Protein AF-A0A7X9GE66-F1 (afdb_monomer_lite)

Secondary structure (DSSP, 8-state):
-HHHHHHHHHHHHHHHHHHHHHHHHHHHHHHHHHHHHSS-TT-HHHHHHHHHHHHHHHHHHHHHHHHHHHHHIIIIISTTHHHHHTSSS-HHHHHHHHHHHHHHHHHHHHHHHHHHHHHHH--HHHHHHHHHHHHHHHHHHHHHHTTHHHHHHHHHHHHHHHHHHHHHHHHHHHHHHHHTT-

Structure (mmCIF, N/CA/C/O backbone):
data_AF-A0A7X9GE66-F1
#
_entry.id   AF-A0A7X9GE66-F1
#
loop_
_atom_site.group_PDB
_atom_site.id
_atom_site.type_symbol
_atom_site.label_atom_id
_atom_site.label_alt_id
_atom_site.label_comp_id
_atom_site.label_asym_id
_atom_site.label_entity_id
_atom_site.label_seq_id
_atom_site.pdbx_PDB_ins_code
_atom_site.Cartn_x
_atom_site.Cartn_y
_atom_site.Cartn_z
_atom_site.occupancy
_atom_site.B_iso_or_equiv
_atom_site.auth_seq_id
_atom_site.auth_comp_id
_atom_site.auth_asym_id
_atom_site.auth_atom_id
_atom_site.pdbx_PDB_model_num
ATOM 1 N N . MET A 1 1 ? -24.083 5.793 8.023 1.00 86.25 1 MET A N 1
ATOM 2 C CA . MET A 1 1 ? -23.007 6.526 8.736 1.00 86.25 1 MET A CA 1
ATOM 3 C C . MET A 1 1 ? -21.605 6.046 8.357 1.00 86.25 1 MET A C 1
ATOM 5 O O . MET A 1 1 ? -20.741 6.899 8.188 1.00 86.25 1 MET A O 1
ATOM 9 N N . LEU A 1 2 ? -21.401 4.744 8.103 1.00 88.19 2 LEU A N 1
ATOM 10 C CA . LEU A 1 2 ? -20.126 4.160 7.648 1.00 88.19 2 LEU A CA 1
ATOM 11 C C . LEU A 1 2 ? -19.422 4.927 6.510 1.00 88.19 2 LEU A C 1
ATOM 13 O O . LEU A 1 2 ? -18.233 5.196 6.603 1.00 88.19 2 LEU A O 1
ATOM 17 N N . GLY A 1 3 ? -20.148 5.368 5.477 1.00 90.62 3 GLY A N 1
ATOM 18 C CA . GLY A 1 3 ? -19.544 6.139 4.379 1.00 90.62 3 GLY A CA 1
ATOM 19 C C . GLY A 1 3 ? -18.891 7.461 4.816 1.00 90.62 3 GLY A C 1
ATOM 20 O O . GLY A 1 3 ? -17.901 7.883 4.225 1.00 90.62 3 GLY A O 1
ATOM 21 N N . ARG A 1 4 ? -19.394 8.103 5.882 1.00 91.75 4 ARG A N 1
ATOM 22 C CA . ARG A 1 4 ? -18.750 9.295 6.455 1.00 91.75 4 ARG A CA 1
ATOM 23 C C . ARG A 1 4 ? -17.466 8.910 7.188 1.00 91.75 4 ARG A C 1
ATOM 25 O O . ARG A 1 4 ? -16.458 9.566 6.957 1.00 91.75 4 ARG A O 1
ATOM 32 N N . LEU A 1 5 ? -17.493 7.841 7.992 1.00 92.31 5 LEU A N 1
ATOM 33 C CA . LEU A 1 5 ? -16.299 7.310 8.665 1.00 92.31 5 LEU A CA 1
ATOM 34 C C . LEU A 1 5 ? -15.197 7.020 7.635 1.00 92.31 5 LEU A C 1
ATOM 36 O O . LEU A 1 5 ? -14.126 7.615 7.714 1.00 92.31 5 LEU A O 1
ATOM 40 N N . LEU A 1 6 ? -15.513 6.253 6.586 1.00 94.44 6 LEU A N 1
ATOM 41 C CA . LEU A 1 6 ? -14.580 5.950 5.496 1.00 94.44 6 LEU A CA 1
ATOM 42 C C . LEU A 1 6 ? -14.016 7.217 4.845 1.00 94.44 6 LEU A C 1
ATOM 44 O O . LEU A 1 6 ? -12.806 7.348 4.691 1.00 94.44 6 LEU A O 1
ATOM 48 N N . LYS A 1 7 ? -14.871 8.186 4.498 1.00 94.75 7 LYS A N 1
ATOM 49 C CA . LYS A 1 7 ? -14.441 9.439 3.860 1.00 94.75 7 LYS A CA 1
ATOM 50 C C . LYS A 1 7 ? -13.426 10.205 4.710 1.00 94.75 7 LYS A C 1
ATOM 52 O O . LYS A 1 7 ? -12.432 10.698 4.175 1.00 94.75 7 LYS A O 1
ATOM 57 N N . TYR A 1 8 ? -13.683 10.352 6.009 1.00 93.00 8 TYR A N 1
ATOM 58 C CA . TYR A 1 8 ? -12.789 11.101 6.894 1.00 93.00 8 TYR A CA 1
ATOM 59 C C . TYR A 1 8 ? -11.498 10.335 7.183 1.00 93.00 8 TYR A C 1
ATOM 61 O O . TYR A 1 8 ? -10.430 10.945 7.184 1.00 93.00 8 TYR A O 1
ATOM 69 N N . GLU A 1 9 ? -11.575 9.012 7.322 1.00 93.12 9 GLU A N 1
ATOM 70 C CA . GLU A 1 9 ? -10.406 8.145 7.471 1.00 93.12 9 GLU A CA 1
ATOM 71 C C . GLU A 1 9 ? -9.484 8.206 6.252 1.00 93.12 9 GLU A C 1
ATOM 73 O O . GLU A 1 9 ? -8.287 8.472 6.393 1.00 93.12 9 GLU A O 1
ATOM 78 N N . VAL A 1 10 ? -10.037 8.053 5.043 1.00 96.00 10 VAL A N 1
ATOM 79 C CA . VAL A 1 10 ? -9.282 8.176 3.786 1.00 96.00 10 VAL A CA 1
ATOM 80 C C . VAL A 1 10 ? -8.677 9.568 3.667 1.00 96.00 10 VAL A C 1
ATOM 82 O O . VAL A 1 10 ? -7.492 9.692 3.385 1.00 96.00 10 VAL A O 1
ATOM 85 N N . LYS A 1 11 ? -9.442 10.632 3.946 1.00 94.94 11 LYS A N 1
ATOM 86 C CA . LYS A 1 11 ? -8.934 12.013 3.882 1.00 94.94 11 LYS A CA 1
ATOM 87 C C . LYS A 1 11 ? -7.776 12.261 4.852 1.00 94.94 11 LYS A C 1
ATOM 89 O O . LYS A 1 11 ? -6.891 13.062 4.560 1.00 94.94 11 LYS A O 1
ATOM 94 N N . ALA A 1 12 ? -7.801 11.634 6.024 1.00 92.75 12 ALA A N 1
ATOM 95 C CA . ALA A 1 12 ? -6.763 11.815 7.027 1.00 92.75 12 ALA A CA 1
ATOM 96 C C . ALA A 1 12 ? -5.497 11.007 6.690 1.00 92.75 12 ALA A C 1
ATOM 98 O O . ALA A 1 12 ? -4.386 11.483 6.915 1.00 92.75 12 ALA A O 1
ATOM 99 N N . THR A 1 13 ? -5.655 9.798 6.152 1.00 94.88 13 THR A N 1
ATOM 100 C CA . THR A 1 13 ? -4.550 8.895 5.777 1.00 94.88 13 THR A CA 1
ATOM 101 C C . THR A 1 13 ? -3.908 9.265 4.438 1.00 94.88 13 THR A C 1
ATOM 103 O O . THR A 1 13 ? -2.689 9.173 4.297 1.00 94.88 13 THR A O 1
ATOM 106 N N . SER A 1 14 ? -4.685 9.800 3.494 1.00 94.88 14 SER A N 1
ATOM 107 C CA . SER A 1 14 ? -4.193 10.215 2.177 1.00 94.88 14 SER A CA 1
ATOM 108 C C . SER A 1 14 ? -3.152 11.329 2.246 1.00 94.88 14 SER A C 1
ATOM 110 O O . SER A 1 14 ? -2.250 11.370 1.418 1.00 94.88 14 SER A O 1
ATOM 112 N N . ARG A 1 15 ? -3.220 12.201 3.259 1.00 94.31 15 ARG A N 1
ATOM 113 C CA . ARG A 1 15 ? -2.231 13.270 3.482 1.00 94.31 15 ARG A CA 1
ATOM 114 C C . ARG A 1 15 ? -0.820 12.747 3.743 1.00 94.31 15 ARG A C 1
ATOM 116 O O . ARG A 1 15 ? 0.128 13.484 3.515 1.00 94.31 15 ARG A O 1
ATOM 123 N N . VAL A 1 16 ? -0.696 11.518 4.239 1.00 93.88 16 VAL A N 1
ATOM 124 C CA . VAL A 1 16 ? 0.595 10.881 4.529 1.00 93.88 16 VAL A CA 1
ATOM 125 C C . VAL A 1 16 ? 1.020 9.987 3.367 1.00 93.88 16 VAL A C 1
ATOM 127 O O . VAL A 1 16 ? 2.162 10.053 2.926 1.00 93.88 16 VAL A O 1
ATOM 130 N N . LEU A 1 17 ? 0.096 9.180 2.837 1.00 95.00 17 LEU A N 1
ATOM 131 C CA . LEU A 1 17 ? 0.427 8.157 1.841 1.00 95.00 17 LEU A CA 1
ATOM 132 C C . LEU A 1 17 ? 0.512 8.697 0.407 1.00 95.00 17 LEU A C 1
ATOM 134 O O . LEU A 1 17 ? 1.387 8.272 -0.341 1.00 95.00 17 LEU A O 1
ATOM 138 N N . LEU A 1 18 ? -0.323 9.670 0.016 1.00 96.38 18 LEU A N 1
ATOM 139 C CA . LEU A 1 18 ? -0.273 10.216 -1.347 1.00 96.38 18 LEU A CA 1
ATOM 140 C C . LEU A 1 18 ? 1.053 10.918 -1.674 1.00 96.38 18 LEU A C 1
ATOM 142 O O . LEU A 1 18 ? 1.573 10.661 -2.759 1.00 96.38 18 LEU A O 1
ATOM 146 N N . PRO A 1 19 ? 1.644 11.754 -0.794 1.00 96.81 19 PRO A N 1
ATOM 147 C CA . PRO A 1 19 ? 2.959 12.329 -1.066 1.00 96.81 19 PRO A CA 1
ATOM 148 C C . PRO A 1 19 ? 4.037 11.265 -1.294 1.00 96.81 19 PRO A C 1
ATOM 150 O O . PRO A 1 19 ? 4.863 11.431 -2.186 1.00 96.81 19 PRO A O 1
ATOM 153 N N . LEU A 1 20 ? 3.998 10.155 -0.546 1.00 95.94 20 LEU A N 1
ATOM 154 C CA . LEU A 1 20 ? 4.921 9.032 -0.734 1.00 95.94 20 LEU A CA 1
ATOM 155 C C . LEU A 1 20 ? 4.711 8.327 -2.077 1.00 95.94 20 LEU A C 1
ATOM 157 O O . LEU A 1 20 ? 5.687 8.024 -2.756 1.00 95.94 20 LEU A O 1
ATOM 161 N N . PHE A 1 21 ? 3.460 8.110 -2.490 1.00 97.56 21 PHE A N 1
ATOM 162 C CA . PHE A 1 21 ? 3.154 7.511 -3.794 1.00 97.56 21 PHE A CA 1
ATOM 163 C C . PHE A 1 21 ? 3.653 8.384 -4.943 1.00 97.56 21 PHE A C 1
ATOM 165 O O . PHE A 1 21 ? 4.295 7.892 -5.868 1.00 97.56 21 PHE A O 1
ATOM 172 N N . ILE A 1 22 ? 3.402 9.692 -4.857 1.00 97.50 22 ILE A N 1
ATOM 173 C CA . ILE A 1 22 ? 3.875 10.658 -5.847 1.00 97.50 22 ILE A CA 1
ATOM 174 C C . ILE A 1 22 ? 5.406 10.673 -5.870 1.00 97.50 22 ILE A C 1
ATOM 176 O O . ILE A 1 22 ? 5.991 10.582 -6.945 1.00 97.50 22 ILE A O 1
ATOM 180 N N . ALA A 1 23 ? 6.062 10.726 -4.707 1.00 96.56 23 ALA A N 1
ATOM 181 C CA . ALA A 1 23 ? 7.519 10.694 -4.619 1.00 96.56 23 ALA A CA 1
ATOM 182 C C . ALA A 1 23 ? 8.105 9.423 -5.252 1.00 96.56 23 ALA A C 1
ATOM 184 O O . ALA A 1 23 ? 9.054 9.520 -6.025 1.00 96.56 23 ALA A O 1
ATOM 185 N N . LEU A 1 24 ? 7.518 8.250 -4.990 1.00 97.56 24 LEU A N 1
ATOM 186 C CA . LEU A 1 24 ? 7.984 6.988 -5.564 1.00 97.56 24 LEU A CA 1
ATOM 187 C C . LEU A 1 24 ? 7.899 6.992 -7.095 1.00 97.56 24 LEU A C 1
ATOM 189 O O . LEU A 1 24 ? 8.868 6.636 -7.764 1.00 97.56 24 LEU A O 1
ATOM 193 N N . LEU A 1 25 ? 6.762 7.420 -7.653 1.00 97.19 25 LEU A N 1
ATOM 194 C CA . LEU A 1 25 ? 6.566 7.480 -9.103 1.00 97.19 25 LEU A CA 1
ATOM 195 C C . LEU A 1 25 ? 7.480 8.514 -9.769 1.00 97.19 25 LEU A C 1
ATOM 197 O O . LEU A 1 25 ? 8.039 8.249 -10.833 1.00 97.19 25 LEU A O 1
ATOM 201 N N . LEU A 1 26 ? 7.670 9.673 -9.133 1.00 95.88 26 LEU A N 1
ATOM 202 C CA . LEU A 1 26 ? 8.589 10.698 -9.621 1.00 95.88 26 LEU A CA 1
ATOM 203 C C . LEU A 1 26 ? 10.028 10.184 -9.643 1.00 95.88 26 LEU A C 1
ATOM 205 O O . LEU A 1 26 ? 10.704 10.328 -10.658 1.00 95.88 26 LEU A O 1
ATOM 209 N N . PHE A 1 27 ? 10.492 9.550 -8.564 1.00 94.56 27 PHE A N 1
ATOM 210 C CA . PHE A 1 27 ? 11.845 8.998 -8.521 1.00 94.56 27 PHE A CA 1
ATOM 211 C C . PHE A 1 27 ? 12.029 7.831 -9.488 1.00 94.56 27 PHE A C 1
ATOM 213 O O . PHE A 1 27 ? 13.080 7.750 -10.113 1.00 94.56 27 PHE A O 1
ATOM 220 N N . ALA A 1 28 ? 11.007 7.001 -9.710 1.00 94.69 28 ALA A N 1
ATOM 221 C CA . ALA A 1 28 ? 11.046 5.991 -10.766 1.00 94.69 28 ALA A CA 1
ATOM 222 C C . ALA A 1 28 ? 11.273 6.626 -12.150 1.00 94.69 28 ALA A C 1
ATOM 224 O O . ALA A 1 28 ? 12.154 6.201 -12.897 1.00 94.69 28 ALA A O 1
ATOM 225 N N . ALA A 1 29 ? 10.532 7.689 -12.478 1.00 93.25 29 ALA A N 1
ATOM 226 C CA . ALA A 1 29 ? 10.696 8.401 -13.744 1.00 93.25 29 ALA A CA 1
ATOM 227 C C . ALA A 1 29 ? 12.073 9.080 -13.857 1.00 93.25 29 ALA A C 1
ATOM 229 O O . ALA A 1 29 ? 12.728 8.975 -14.893 1.00 93.25 29 ALA A O 1
ATOM 230 N N . ILE A 1 30 ? 12.545 9.731 -12.788 1.00 92.25 30 ILE A N 1
ATOM 231 C CA . ILE A 1 30 ? 13.870 10.368 -12.742 1.00 92.25 30 ILE A CA 1
ATOM 232 C C . ILE A 1 30 ? 14.971 9.327 -12.963 1.00 92.25 30 ILE A C 1
ATOM 234 O O . ILE A 1 30 ? 15.829 9.518 -13.822 1.00 92.25 30 ILE A O 1
ATOM 238 N N . THR A 1 31 ? 14.932 8.207 -12.240 1.00 91.75 31 THR A N 1
ATOM 239 C CA . THR A 1 31 ? 15.906 7.120 -12.388 1.00 91.75 31 THR A CA 1
ATOM 240 C C . THR A 1 31 ? 15.880 6.535 -13.800 1.00 91.75 31 THR A C 1
ATOM 242 O O . THR A 1 31 ? 16.944 6.289 -14.372 1.00 91.75 31 THR A O 1
ATOM 245 N N . ARG A 1 32 ? 14.701 6.393 -14.424 1.00 90.44 32 ARG A N 1
ATOM 246 C CA . ARG A 1 32 ? 14.586 5.968 -15.830 1.00 90.44 32 ARG A CA 1
ATOM 247 C C . ARG A 1 32 ? 15.244 6.961 -16.793 1.00 90.44 32 ARG A C 1
ATOM 249 O O . ARG A 1 32 ? 15.970 6.549 -17.689 1.00 90.44 32 ARG A O 1
ATOM 256 N N . VAL A 1 33 ? 15.030 8.263 -16.607 1.00 89.75 33 VAL A N 1
ATOM 257 C CA . VAL A 1 33 ? 15.640 9.299 -17.461 1.00 89.75 33 VAL A CA 1
ATOM 258 C C . VAL A 1 33 ? 17.160 9.337 -17.290 1.00 89.75 33 VAL A C 1
ATOM 260 O O . VAL A 1 33 ? 17.883 9.376 -18.282 1.00 89.75 33 VAL A O 1
ATOM 263 N N . ILE A 1 34 ? 17.659 9.274 -16.051 1.00 88.81 34 ILE A N 1
ATOM 264 C CA . ILE A 1 34 ? 19.102 9.268 -15.762 1.00 88.81 34 ILE A CA 1
ATOM 265 C C . ILE A 1 34 ? 19.777 8.045 -16.391 1.00 88.81 34 ILE A C 1
ATOM 267 O O . ILE A 1 34 ? 20.837 8.176 -16.998 1.00 88.81 34 ILE A O 1
ATOM 271 N N . THR A 1 35 ? 19.162 6.866 -16.276 1.00 85.12 35 THR A N 1
ATOM 272 C CA . THR A 1 35 ? 19.703 5.628 -16.862 1.00 85.12 35 THR A CA 1
ATOM 273 C C . THR A 1 35 ? 19.635 5.612 -18.389 1.00 85.12 35 THR A C 1
ATOM 275 O O . THR A 1 35 ? 20.523 5.041 -19.011 1.00 85.12 35 THR A O 1
ATOM 278 N N . ALA A 1 36 ? 18.641 6.266 -18.998 1.00 84.38 36 ALA A N 1
ATOM 279 C CA . ALA A 1 36 ? 18.508 6.355 -20.454 1.00 84.38 36 ALA A CA 1
ATOM 280 C C . ALA A 1 36 ? 19.454 7.384 -21.106 1.00 84.38 36 ALA A C 1
ATOM 282 O O . ALA A 1 36 ? 19.900 7.172 -22.230 1.00 84.38 36 ALA A O 1
ATOM 283 N N . LEU A 1 37 ? 19.736 8.505 -20.431 1.00 82.44 37 LEU A N 1
ATOM 284 C CA . LEU A 1 37 ? 20.600 9.579 -20.949 1.00 82.44 37 LEU A CA 1
ATOM 285 C C . LEU A 1 37 ? 22.069 9.436 -20.528 1.00 82.44 37 LEU A C 1
ATOM 287 O O . LEU A 1 37 ? 22.946 10.075 -21.110 1.00 82.44 37 LEU A O 1
ATOM 291 N N . GLY A 1 38 ? 22.337 8.658 -19.480 1.00 73.56 38 GLY A N 1
ATOM 292 C CA . GLY A 1 38 ? 23.675 8.462 -18.945 1.00 73.56 38 GLY A CA 1
ATOM 293 C C . GLY A 1 38 ? 24.575 7.659 -19.894 1.00 73.56 38 GLY A C 1
ATOM 294 O O . GLY A 1 38 ? 24.099 6.761 -20.585 1.00 73.56 38 GLY A O 1
ATOM 295 N N . PRO A 1 39 ? 25.896 7.921 -19.899 1.00 65.81 39 PRO A N 1
ATOM 296 C CA . PRO A 1 39 ? 26.848 7.198 -20.747 1.00 65.81 39 PRO A CA 1
ATOM 297 C C . PRO A 1 39 ? 26.970 5.708 -20.382 1.00 65.81 39 PRO A C 1
ATOM 299 O O . PRO A 1 39 ? 27.435 4.911 -21.192 1.00 65.81 39 PRO A O 1
ATOM 302 N N . SER A 1 40 ? 26.560 5.329 -19.167 1.00 72.38 40 SER A N 1
ATOM 303 C CA . SER A 1 40 ? 26.470 3.946 -18.703 1.00 72.38 40 SER A CA 1
ATOM 304 C C . SER A 1 40 ? 25.479 3.811 -17.539 1.00 72.38 40 SER A C 1
ATOM 306 O O . SER A 1 40 ? 25.293 4.738 -16.738 1.00 72.38 40 SER A O 1
ATOM 308 N N . ALA A 1 41 ? 24.879 2.624 -17.411 1.00 68.31 41 ALA A N 1
ATOM 309 C CA . ALA A 1 41 ? 23.989 2.276 -16.299 1.00 68.31 41 ALA A CA 1
ATOM 310 C C . ALA A 1 41 ? 24.693 2.314 -14.924 1.00 68.31 41 ALA A C 1
ATOM 312 O O . ALA A 1 41 ? 24.031 2.459 -13.901 1.00 68.31 41 ALA A O 1
ATOM 313 N N . GLU A 1 42 ? 26.028 2.250 -14.901 1.00 75.50 42 GLU A N 1
ATOM 314 C CA . GLU A 1 42 ? 26.854 2.307 -13.685 1.00 75.50 42 GLU A CA 1
ATOM 315 C C . GLU A 1 42 ? 27.377 3.711 -13.358 1.00 75.50 42 GLU A C 1
ATOM 317 O O . GLU A 1 42 ? 28.233 3.891 -12.490 1.00 75.50 42 GLU A O 1
ATOM 322 N N . SER A 1 43 ? 26.877 4.741 -14.042 1.00 86.19 43 SER A N 1
ATOM 323 C CA . SER A 1 43 ? 27.225 6.113 -13.691 1.00 86.19 43 SER A CA 1
ATOM 324 C C . SER A 1 43 ? 26.805 6.429 -12.247 1.00 86.19 43 SER A C 1
ATOM 326 O O . SER A 1 43 ? 25.725 6.049 -11.790 1.00 86.19 43 SER A O 1
ATOM 328 N N . ILE A 1 44 ? 27.655 7.164 -11.521 1.00 88.19 44 ILE A N 1
ATOM 329 C CA . ILE A 1 44 ? 27.412 7.549 -10.118 1.00 88.19 44 ILE A CA 1
ATOM 330 C C . ILE A 1 44 ? 25.995 8.136 -9.908 1.00 88.19 44 ILE A C 1
ATOM 332 O O . ILE A 1 44 ? 25.325 7.721 -8.959 1.00 88.19 44 ILE A O 1
ATOM 336 N N . PRO A 1 45 ? 25.469 9.027 -10.781 1.00 88.56 45 PRO A N 1
ATOM 337 C CA . PRO A 1 45 ? 24.106 9.543 -10.642 1.00 88.56 45 PRO A CA 1
ATOM 338 C C . PRO A 1 45 ? 23.013 8.471 -10.767 1.00 88.56 45 PRO A C 1
ATOM 340 O O . PRO A 1 45 ? 22.022 8.529 -10.037 1.00 88.56 45 PRO A O 1
ATOM 343 N N . ALA A 1 46 ? 23.186 7.482 -11.653 1.00 87.62 46 ALA A N 1
ATOM 344 C CA . ALA A 1 46 ? 22.234 6.386 -11.820 1.00 87.62 46 ALA A CA 1
ATOM 345 C C . ALA A 1 46 ? 22.154 5.537 -10.545 1.00 87.62 46 ALA A C 1
ATOM 347 O O . ALA A 1 46 ? 21.057 5.323 -10.022 1.00 87.62 46 ALA A O 1
ATOM 348 N N . VAL A 1 47 ? 23.309 5.161 -9.985 1.00 89.88 47 VAL A N 1
ATOM 349 C CA . VAL A 1 47 ? 23.400 4.379 -8.741 1.00 89.88 47 VAL A CA 1
ATOM 350 C C . VAL A 1 47 ? 22.756 5.121 -7.568 1.00 89.88 47 VAL A C 1
ATOM 352 O O . VAL A 1 47 ? 21.928 4.550 -6.859 1.00 89.88 47 VAL A O 1
ATOM 355 N N . ILE A 1 48 ? 23.068 6.410 -7.388 1.00 92.56 48 ILE A N 1
ATOM 356 C CA . ILE A 1 48 ? 22.475 7.226 -6.316 1.00 92.56 48 ILE A CA 1
ATOM 357 C C . ILE A 1 48 ? 20.951 7.301 -6.469 1.00 92.56 48 ILE A C 1
ATOM 359 O O . ILE A 1 48 ? 20.224 7.100 -5.496 1.00 92.56 48 ILE A O 1
ATOM 363 N N . SER A 1 49 ? 20.454 7.553 -7.684 1.00 91.81 49 SER A N 1
ATOM 364 C CA . SER A 1 49 ? 19.011 7.642 -7.928 1.00 91.81 49 SER A CA 1
ATOM 365 C C . SER A 1 49 ? 18.289 6.322 -7.623 1.00 91.81 49 SER A C 1
ATOM 367 O O . SER A 1 49 ? 17.221 6.338 -7.012 1.00 91.81 49 SER A O 1
ATOM 369 N N . MET A 1 50 ? 18.907 5.183 -7.959 1.00 91.31 50 MET A N 1
ATOM 370 C CA . MET A 1 50 ? 18.370 3.848 -7.696 1.00 91.31 50 MET A CA 1
ATOM 371 C C . MET A 1 50 ? 18.305 3.542 -6.194 1.00 91.31 50 MET A C 1
ATOM 373 O O . MET A 1 50 ? 17.314 2.989 -5.717 1.00 91.31 50 MET A O 1
ATOM 377 N N . ILE A 1 51 ? 19.324 3.951 -5.428 1.00 94.81 51 ILE A N 1
ATOM 378 C CA . ILE A 1 51 ? 1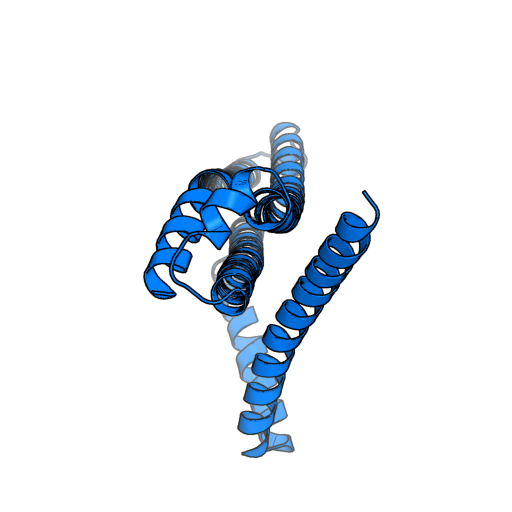9.322 3.825 -3.963 1.00 94.81 51 ILE A CA 1
ATOM 379 C C . ILE A 1 51 ? 18.184 4.654 -3.361 1.00 94.81 51 ILE A C 1
ATOM 381 O O . ILE A 1 51 ? 17.425 4.142 -2.540 1.00 94.81 51 ILE A O 1
ATOM 385 N N . ILE A 1 52 ? 18.026 5.915 -3.782 1.00 96.06 52 ILE A N 1
ATOM 386 C CA . ILE A 1 52 ? 16.956 6.785 -3.270 1.00 96.06 52 ILE A CA 1
ATOM 387 C C . ILE A 1 52 ? 15.578 6.200 -3.598 1.00 96.06 52 ILE A C 1
ATOM 389 O O . ILE A 1 52 ? 14.721 6.127 -2.717 1.00 96.06 52 ILE A O 1
ATOM 393 N N . TYR A 1 53 ? 15.377 5.725 -4.828 1.00 95.56 53 TYR A N 1
ATOM 394 C CA . TYR A 1 53 ? 14.156 5.025 -5.222 1.00 95.56 53 TYR A CA 1
ATOM 395 C C . TYR A 1 53 ? 13.866 3.821 -4.310 1.00 95.56 53 TYR A C 1
ATOM 397 O O . TYR A 1 53 ? 12.758 3.702 -3.780 1.00 95.56 53 TYR A O 1
ATOM 405 N N . GLY A 1 54 ? 14.867 2.968 -4.068 1.00 95.69 54 GLY A N 1
ATOM 406 C CA . GLY A 1 54 ? 14.737 1.810 -3.182 1.00 95.69 54 GLY A CA 1
ATOM 407 C C . GLY A 1 54 ? 14.370 2.197 -1.747 1.00 95.69 54 GLY A C 1
ATOM 408 O O . GLY A 1 54 ? 13.483 1.589 -1.147 1.00 95.69 54 GLY A O 1
ATOM 409 N N . LEU A 1 55 ? 14.982 3.258 -1.212 1.00 97.69 55 LEU A N 1
ATOM 410 C CA . LEU A 1 55 ? 14.654 3.779 0.117 1.00 97.69 55 LEU A CA 1
ATOM 411 C C . LEU A 1 55 ? 13.214 4.295 0.195 1.00 97.69 55 LEU A C 1
ATOM 413 O O . LEU A 1 55 ? 12.519 3.990 1.162 1.00 97.69 55 LEU A O 1
ATOM 417 N N . ILE A 1 56 ? 12.740 5.027 -0.819 1.00 97.44 56 ILE A N 1
ATOM 418 C CA . ILE A 1 56 ? 11.351 5.510 -0.869 1.00 97.44 56 ILE A CA 1
ATOM 419 C C . ILE A 1 56 ? 10.377 4.330 -0.963 1.00 97.44 56 ILE A C 1
ATOM 421 O O . ILE A 1 56 ? 9.347 4.338 -0.290 1.00 97.44 56 ILE A O 1
ATOM 425 N N . MET A 1 57 ? 10.708 3.296 -1.742 1.00 97.31 57 MET A N 1
ATOM 426 C CA . MET A 1 57 ? 9.885 2.091 -1.862 1.00 97.31 57 MET A CA 1
ATOM 427 C C . MET A 1 57 ? 9.718 1.394 -0.509 1.00 97.31 57 MET A C 1
ATOM 429 O O . MET A 1 57 ? 8.595 1.117 -0.085 1.00 97.31 57 MET A O 1
ATOM 433 N N . VAL A 1 58 ? 10.822 1.166 0.204 1.00 97.81 58 VAL A N 1
ATOM 434 C CA . VAL A 1 58 ? 10.792 0.566 1.545 1.00 97.81 58 VAL A CA 1
ATOM 435 C C . VAL A 1 58 ? 10.044 1.472 2.527 1.00 97.81 58 VAL A C 1
ATOM 437 O O . VAL A 1 58 ? 9.160 1.005 3.249 1.00 97.81 58 VAL A O 1
ATOM 440 N N . ALA A 1 59 ? 10.330 2.777 2.515 1.00 97.12 59 ALA A N 1
ATOM 441 C CA . ALA A 1 59 ? 9.663 3.752 3.371 1.00 97.12 59 ALA A CA 1
ATOM 442 C C . ALA A 1 59 ? 8.145 3.786 3.140 1.00 97.12 59 ALA A C 1
ATOM 444 O O . ALA A 1 59 ? 7.388 3.904 4.104 1.00 97.12 59 ALA A O 1
ATOM 445 N N . MET A 1 60 ? 7.677 3.636 1.898 1.00 97.69 60 MET A N 1
ATOM 446 C CA . MET A 1 60 ? 6.253 3.579 1.572 1.00 97.69 60 MET A CA 1
ATOM 447 C C . MET A 1 60 ? 5.568 2.381 2.241 1.00 97.69 60 MET A C 1
ATOM 449 O O . MET A 1 60 ? 4.524 2.556 2.878 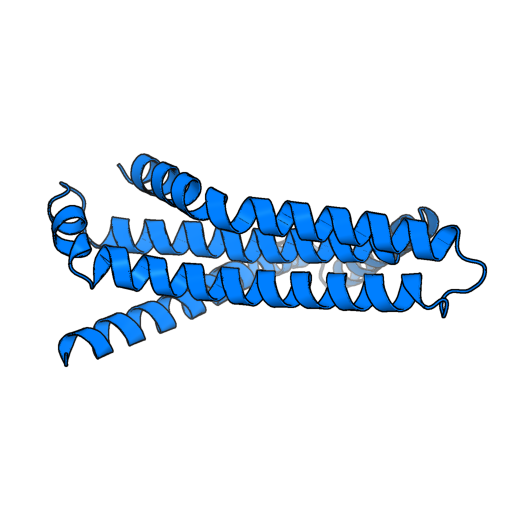1.00 97.69 60 MET A O 1
ATOM 453 N N . PHE A 1 61 ? 6.144 1.177 2.143 1.00 97.00 61 PHE A N 1
ATOM 454 C CA . PHE A 1 61 ? 5.567 -0.020 2.768 1.00 97.00 61 PHE A CA 1
ATOM 455 C C . PHE A 1 61 ? 5.570 0.075 4.294 1.00 97.00 61 PHE A C 1
ATOM 457 O O . PHE A 1 61 ? 4.537 -0.167 4.923 1.00 97.00 61 PHE A O 1
ATOM 464 N N . ILE A 1 62 ? 6.685 0.515 4.885 1.00 97.75 62 ILE A N 1
ATOM 465 C CA . ILE A 1 62 ? 6.791 0.731 6.334 1.00 97.75 62 ILE A CA 1
ATOM 466 C C . ILE A 1 62 ? 5.766 1.772 6.796 1.00 97.75 62 ILE A C 1
ATOM 468 O O . ILE A 1 62 ? 5.032 1.534 7.752 1.00 97.75 62 ILE A O 1
ATOM 472 N N . THR A 1 63 ? 5.654 2.905 6.101 1.00 96.88 63 THR A N 1
ATOM 473 C CA . THR A 1 63 ? 4.704 3.967 6.466 1.00 96.88 63 THR A CA 1
ATOM 474 C C . THR A 1 63 ? 3.259 3.504 6.320 1.00 96.88 63 THR A C 1
ATOM 476 O O . THR A 1 63 ? 2.425 3.830 7.165 1.00 96.88 63 THR A O 1
ATOM 479 N N . THR A 1 64 ? 2.950 2.715 5.286 1.00 96.31 64 THR A N 1
ATOM 480 C CA . THR A 1 64 ? 1.625 2.099 5.116 1.00 96.31 64 THR A CA 1
ATOM 481 C C . THR A 1 64 ? 1.305 1.215 6.317 1.00 96.31 64 THR A C 1
ATOM 483 O O . THR A 1 64 ? 0.262 1.389 6.945 1.00 96.31 64 THR A O 1
ATOM 486 N N . PHE A 1 65 ? 2.232 0.333 6.694 1.00 95.62 65 PHE A N 1
ATOM 487 C CA . PHE A 1 65 ? 2.074 -0.559 7.837 1.00 95.62 65 PHE A CA 1
ATOM 488 C C . PHE A 1 65 ? 1.901 0.210 9.156 1.00 95.62 65 PHE A C 1
ATOM 490 O O . PHE A 1 65 ? 0.907 0.016 9.854 1.00 95.62 65 PHE A O 1
ATOM 497 N N . ILE A 1 66 ? 2.792 1.160 9.459 1.00 96.44 66 ILE A N 1
ATOM 498 C CA . ILE A 1 66 ? 2.706 2.003 10.663 1.00 96.44 66 ILE A CA 1
ATOM 499 C C . ILE A 1 66 ? 1.384 2.773 10.699 1.00 96.44 66 ILE A C 1
ATOM 501 O O . ILE A 1 66 ? 0.758 2.864 11.751 1.00 96.44 66 ILE A O 1
ATOM 505 N N . THR A 1 67 ? 0.921 3.298 9.562 1.00 95.00 67 THR A N 1
ATOM 506 C CA . THR A 1 67 ? -0.349 4.035 9.492 1.00 95.00 67 THR A CA 1
ATOM 507 C C . THR A 1 67 ? -1.528 3.151 9.889 1.00 95.00 67 THR A C 1
ATOM 509 O O . THR A 1 67 ? -2.411 3.616 10.608 1.00 95.00 67 THR A O 1
ATOM 512 N N . ILE A 1 68 ? -1.539 1.881 9.474 1.00 94.12 68 ILE A N 1
ATOM 513 C CA . ILE A 1 68 ? -2.586 0.912 9.834 1.00 94.12 68 ILE A CA 1
ATOM 514 C C . ILE A 1 68 ? -2.604 0.666 11.346 1.00 94.12 68 ILE A C 1
ATOM 516 O O . ILE A 1 68 ? -3.676 0.712 11.952 1.00 94.12 68 ILE A O 1
ATOM 520 N N . LEU A 1 69 ? -1.431 0.464 11.954 1.00 94.69 69 LEU A N 1
ATOM 521 C CA . LEU A 1 69 ? -1.301 0.247 13.399 1.00 94.69 69 LEU A CA 1
ATOM 522 C C . LEU A 1 69 ? -1.707 1.490 14.192 1.00 94.69 69 LEU A C 1
ATOM 524 O O . LEU A 1 69 ? -2.603 1.448 15.034 1.00 94.69 69 LEU A O 1
ATOM 528 N N . TYR A 1 70 ? -1.076 2.621 13.878 1.00 93.75 70 TYR A N 1
ATOM 529 C CA . TYR A 1 70 ? -1.225 3.871 14.610 1.00 93.75 70 TYR A CA 1
ATOM 530 C C . TYR A 1 70 ? -2.657 4.402 14.552 1.00 93.75 70 TYR A C 1
ATOM 532 O O . TYR A 1 70 ? -3.178 4.880 15.555 1.00 93.75 70 TYR A O 1
ATOM 540 N N . ARG A 1 71 ? -3.328 4.292 13.397 1.00 92.81 71 ARG A N 1
ATOM 541 C CA . ARG A 1 71 ? -4.724 4.732 13.253 1.00 92.81 71 ARG A CA 1
ATOM 542 C C . ARG A 1 71 ? -5.686 3.891 14.070 1.00 92.81 71 ARG A C 1
ATOM 544 O O . ARG A 1 71 ? -6.643 4.447 14.601 1.00 92.81 71 ARG A O 1
ATOM 551 N N . PHE A 1 72 ? -5.469 2.582 14.139 1.00 93.31 72 PHE A N 1
ATOM 552 C CA . PHE A 1 72 ? -6.307 1.714 14.955 1.00 93.31 72 PHE A CA 1
ATOM 553 C C . PHE A 1 72 ? -6.085 2.003 16.439 1.00 93.31 72 PHE A C 1
ATOM 555 O O . PHE A 1 72 ? -7.035 2.341 17.141 1.00 93.31 72 PHE A O 1
ATOM 562 N N . PHE A 1 73 ? -4.825 1.969 16.881 1.00 92.69 73 PHE A N 1
ATOM 563 C CA . PHE A 1 73 ? -4.470 2.202 18.275 1.00 92.69 73 PHE A CA 1
ATOM 564 C C . PHE A 1 73 ? -4.916 3.587 18.744 1.00 92.69 73 PHE A C 1
ATOM 566 O O . PHE A 1 73 ? -5.688 3.710 19.689 1.00 92.69 73 PHE A O 1
ATOM 573 N N . LYS A 1 74 ? -4.501 4.648 18.047 1.00 91.06 74 LYS A N 1
ATOM 574 C CA . LYS A 1 74 ? -4.749 6.002 18.532 1.00 91.06 74 LYS A CA 1
ATOM 575 C C . LYS A 1 74 ? -6.220 6.393 18.479 1.00 91.06 74 LYS A C 1
ATOM 577 O O . LYS A 1 74 ? -6.691 7.045 19.398 1.00 91.06 74 LYS A O 1
ATOM 582 N N . ASN A 1 75 ? -6.953 5.994 17.438 1.00 89.25 75 ASN A N 1
ATOM 583 C CA . ASN A 1 75 ? -8.344 6.425 17.302 1.00 89.25 75 ASN A CA 1
ATOM 584 C C . ASN A 1 75 ? -9.337 5.563 18.089 1.00 89.25 75 ASN A C 1
ATOM 586 O O . ASN A 1 75 ? -10.444 6.036 18.306 1.00 89.25 75 ASN A O 1
ATOM 590 N N . LEU A 1 76 ? -9.000 4.328 18.477 1.00 90.19 76 LEU A N 1
ATOM 591 C CA . LEU A 1 76 ? -9.939 3.448 19.191 1.00 90.19 76 LEU A CA 1
ATOM 592 C C . LEU A 1 76 ? -9.494 3.069 20.602 1.00 90.19 76 LEU A C 1
ATOM 594 O O . LEU A 1 76 ? -10.355 2.829 21.436 1.00 90.19 76 LEU A O 1
ATOM 598 N N . LEU A 1 77 ? -8.190 3.004 20.869 1.00 90.06 77 LEU A N 1
ATOM 599 C CA . LEU A 1 77 ? -7.661 2.521 22.148 1.00 90.06 77 LEU A CA 1
ATOM 600 C C . LEU A 1 77 ? -7.058 3.647 23.002 1.00 90.06 77 LEU A C 1
ATOM 602 O O . LEU A 1 77 ? -7.097 3.579 24.219 1.00 90.06 77 LEU A O 1
ATOM 606 N N . ALA A 1 78 ? -6.509 4.699 22.391 1.00 89.25 78 ALA A N 1
ATOM 607 C CA . ALA A 1 78 ? -5.959 5.836 23.137 1.00 89.25 78 ALA A CA 1
ATOM 608 C C . ALA A 1 78 ? -7.041 6.865 23.529 1.00 89.25 78 ALA A C 1
ATOM 610 O O . ALA A 1 78 ? -8.223 6.681 23.246 1.00 89.25 78 ALA A O 1
ATOM 611 N N . ASP A 1 79 ? -6.629 7.994 24.112 1.00 85.81 79 ASP A N 1
ATOM 612 C CA . ASP A 1 79 ? -7.517 9.065 24.602 1.00 85.81 79 ASP A CA 1
ATOM 613 C C . ASP A 1 79 ? -8.503 9.603 23.544 1.00 85.81 79 ASP A C 1
ATOM 615 O O . ASP A 1 79 ? -9.618 10.017 23.866 1.00 85.81 79 ASP A O 1
ATOM 619 N N . GLU A 1 80 ? -8.136 9.561 22.254 1.00 85.50 80 GLU A N 1
ATOM 620 C CA . GLU A 1 80 ? -9.033 9.957 21.155 1.00 85.50 80 GLU A CA 1
ATOM 621 C C . GLU A 1 80 ? -10.220 8.985 20.980 1.00 85.50 80 GLU A C 1
ATOM 623 O O . GLU A 1 80 ? -11.240 9.348 20.387 1.00 85.50 80 GLU A O 1
ATOM 628 N N . GLY A 1 81 ? -10.119 7.768 21.525 1.00 84.44 81 GLY A N 1
ATOM 629 C CA . GLY A 1 81 ? -11.157 6.741 21.518 1.00 84.44 81 GLY A CA 1
ATOM 630 C C . GLY A 1 81 ? -12.441 7.183 22.212 1.00 84.44 81 GLY A C 1
ATOM 631 O O . GLY A 1 81 ? -13.527 6.849 21.739 1.00 84.44 81 GLY A O 1
ATOM 632 N N . TYR A 1 82 ? -12.356 8.025 23.251 1.00 86.25 82 TYR A N 1
ATOM 633 C CA . TYR A 1 82 ? -13.543 8.578 23.915 1.00 86.25 82 TYR A CA 1
ATOM 634 C C . TYR A 1 82 ? -14.439 9.358 22.934 1.00 86.25 82 TYR A C 1
ATOM 636 O O . TYR A 1 82 ? -15.663 9.217 22.931 1.00 86.25 82 TYR A O 1
ATOM 644 N N . LEU A 1 83 ? -13.836 10.131 22.024 1.00 86.81 83 LEU A N 1
ATOM 645 C CA . LEU A 1 83 ? -14.574 10.863 20.989 1.00 86.81 83 LEU A CA 1
ATOM 646 C C . LEU A 1 83 ? -15.143 9.931 19.914 1.00 86.81 83 LEU A C 1
ATOM 648 O O . LEU A 1 83 ? -16.208 10.202 19.365 1.00 86.81 83 LEU A O 1
ATOM 652 N N . MET A 1 84 ? -14.463 8.824 19.612 1.00 86.69 84 MET A N 1
ATOM 653 C CA . MET A 1 84 ? -14.972 7.849 18.646 1.00 86.69 84 MET A CA 1
ATOM 654 C C . MET A 1 84 ? -16.146 7.046 19.212 1.00 86.69 84 MET A C 1
ATOM 656 O O . MET A 1 84 ? -17.126 6.844 18.501 1.00 86.69 84 MET A O 1
ATOM 660 N N . HIS A 1 85 ? -16.096 6.658 20.488 1.00 86.62 85 HIS A N 1
ATOM 661 C CA . HIS A 1 85 ? -17.142 5.871 21.147 1.00 86.62 85 HIS A CA 1
ATOM 662 C C . HIS A 1 85 ? -18.387 6.673 21.550 1.00 86.62 85 HIS A C 1
ATOM 664 O O . HIS A 1 85 ? -19.411 6.080 21.881 1.00 86.62 85 HIS A O 1
ATOM 670 N N . THR A 1 86 ? -18.332 8.005 21.493 1.00 89.94 86 THR A N 1
ATOM 671 C CA . THR A 1 86 ? -19.497 8.882 21.718 1.00 89.94 86 THR A CA 1
ATOM 672 C C . THR A 1 86 ? -20.301 9.156 20.448 1.00 89.94 86 THR A C 1
ATOM 674 O O . THR A 1 86 ? -21.410 9.691 20.517 1.00 89.94 86 THR A O 1
ATOM 677 N N . LEU A 1 87 ? -19.790 8.772 19.274 1.00 88.81 87 LEU A N 1
ATOM 678 C CA . LEU A 1 87 ? -20.570 8.826 18.044 1.00 88.81 87 LEU A CA 1
ATOM 679 C C . LEU A 1 87 ? -21.706 7.787 18.106 1.00 88.81 87 LEU A C 1
ATOM 681 O O . LEU A 1 87 ? -21.484 6.672 18.576 1.00 88.81 87 LEU A O 1
ATOM 685 N N . PRO A 1 88 ? -22.914 8.094 17.593 1.00 90.50 88 PRO A N 1
ATOM 686 C CA . PRO A 1 88 ? -24.064 7.187 17.627 1.00 90.50 88 PRO A CA 1
ATOM 687 C C . PRO A 1 88 ? -23.944 6.084 16.556 1.00 90.50 88 PRO A C 1
ATOM 689 O O . PRO A 1 88 ? -24.812 5.918 15.698 1.00 90.50 88 PRO A O 1
ATOM 692 N N . VAL A 1 89 ? -22.827 5.357 16.562 1.00 91.06 89 VAL A N 1
ATOM 693 C CA . VAL A 1 89 ? -22.513 4.238 15.673 1.00 91.06 89 VAL A CA 1
ATOM 694 C C . VAL A 1 89 ? -21.967 3.064 16.490 1.00 91.06 89 VAL A C 1
ATOM 696 O O . VAL A 1 89 ? -21.255 3.258 17.471 1.00 91.06 89 VAL A O 1
ATOM 699 N N . PRO A 1 90 ? -22.284 1.820 16.107 1.00 90.12 90 PRO A N 1
ATOM 700 C CA . PRO A 1 90 ? -21.803 0.652 16.831 1.00 90.12 90 PRO A CA 1
ATOM 701 C C . PRO A 1 90 ? -20.299 0.430 16.602 1.00 90.12 90 PRO A C 1
ATOM 703 O O . PRO A 1 90 ? -19.781 0.691 15.514 1.00 90.12 90 PRO A O 1
ATOM 706 N N . ALA A 1 91 ? -19.610 -0.142 17.596 1.00 90.19 91 ALA A N 1
ATOM 707 C CA . ALA A 1 91 ? -18.161 -0.381 17.572 1.00 90.19 91 ALA A CA 1
ATOM 708 C C . ALA A 1 91 ? -17.675 -1.138 16.317 1.00 90.19 91 ALA A C 1
ATOM 710 O O . ALA A 1 91 ? -16.635 -0.802 15.749 1.00 90.19 91 ALA A O 1
ATOM 711 N N . TRP A 1 92 ? -18.457 -2.102 15.814 1.00 91.88 92 TRP A N 1
ATOM 712 C CA . TRP A 1 92 ? -18.102 -2.849 14.601 1.00 91.88 92 TRP A CA 1
ATOM 713 C C . TRP A 1 92 ? -17.981 -1.954 13.359 1.00 91.88 92 TRP A C 1
ATOM 715 O O . TRP A 1 92 ? -17.166 -2.246 12.488 1.00 91.88 92 TRP A O 1
ATOM 725 N N . GLN A 1 93 ? -18.731 -0.844 13.271 1.00 93.06 93 GLN A N 1
ATOM 726 C CA . GLN A 1 93 ? -18.610 0.097 12.149 1.00 93.06 93 GLN A CA 1
ATOM 727 C C . GLN A 1 93 ? -17.286 0.860 12.187 1.00 93.06 93 GLN A C 1
ATOM 729 O O . GLN A 1 93 ? -16.741 1.170 11.129 1.00 93.06 93 GLN A O 1
ATOM 734 N N . HIS A 1 94 ? -16.735 1.126 13.374 1.00 92.94 94 HIS A N 1
ATOM 735 C CA . HIS A 1 94 ? -15.408 1.725 13.497 1.00 92.94 94 HIS A CA 1
ATOM 736 C C . HIS A 1 94 ? -14.320 0.762 13.031 1.00 92.94 94 HIS A C 1
ATOM 738 O O . HIS A 1 94 ? -13.489 1.134 12.202 1.00 92.94 94 HIS A O 1
ATOM 744 N N . ILE A 1 95 ? -14.369 -0.487 13.504 1.00 94.38 95 ILE A N 1
ATOM 745 C CA . ILE A 1 95 ? -13.409 -1.529 13.117 1.00 94.38 95 ILE A CA 1
ATOM 746 C C . ILE A 1 95 ? -13.485 -1.777 11.608 1.00 94.38 95 ILE A C 1
ATOM 748 O O . ILE A 1 95 ? -12.460 -1.750 10.929 1.00 94.38 95 ILE A O 1
ATOM 752 N N . LEU A 1 96 ? -14.696 -1.932 11.060 1.00 95.19 96 LEU A N 1
ATOM 753 C CA . LEU A 1 96 ? -14.904 -2.141 9.628 1.00 95.19 96 LEU A CA 1
ATOM 754 C C . LEU A 1 96 ? -14.403 -0.952 8.801 1.00 95.19 96 LEU A C 1
ATOM 756 O O . LEU A 1 96 ? -13.779 -1.146 7.760 1.00 95.19 96 LEU A O 1
ATOM 760 N N . SER A 1 97 ? -14.627 0.281 9.267 1.00 95.00 97 SER A N 1
ATOM 761 C CA . SER A 1 97 ? -14.110 1.471 8.593 1.00 95.00 97 SER A CA 1
ATOM 762 C C . SER A 1 97 ? -12.581 1.473 8.538 1.00 95.00 97 SER A C 1
ATOM 764 O O . SER A 1 97 ? -12.020 1.793 7.493 1.00 95.00 97 SER A O 1
ATOM 766 N N . LYS A 1 98 ? -11.896 1.113 9.632 1.00 95.06 98 LYS A N 1
ATOM 767 C CA . LYS A 1 98 ? -10.428 1.005 9.646 1.00 95.06 98 LYS A CA 1
ATOM 768 C C . LYS A 1 98 ? -9.950 -0.096 8.708 1.00 95.06 98 LYS A C 1
ATOM 770 O O . LYS A 1 98 ? -9.104 0.167 7.862 1.00 95.06 98 LYS A O 1
ATOM 775 N N . LEU A 1 99 ? -10.560 -1.278 8.800 1.00 96.38 99 LEU A N 1
ATOM 776 C CA . LEU A 1 99 ? -10.223 -2.439 7.982 1.00 96.38 99 LEU A CA 1
ATOM 777 C C . LEU A 1 99 ? -10.290 -2.122 6.484 1.00 96.38 99 LEU A C 1
ATOM 779 O O . LEU A 1 99 ? -9.317 -2.340 5.768 1.00 96.38 99 LEU A O 1
ATOM 783 N N . LEU A 1 100 ? -11.409 -1.565 6.011 1.00 96.81 100 LEU A N 1
ATOM 784 C CA . LEU A 1 100 ? -11.597 -1.249 4.592 1.00 96.81 100 LEU A CA 1
ATOM 785 C C . LEU A 1 100 ? -10.597 -0.200 4.093 1.00 96.81 100 LEU A C 1
ATOM 787 O O . LEU A 1 100 ? -10.071 -0.328 2.989 1.00 96.81 100 LEU A O 1
ATOM 791 N N . VAL A 1 101 ? -10.297 0.818 4.906 1.00 96.81 101 VAL A N 1
ATOM 792 C CA . VAL A 1 101 ? -9.301 1.841 4.552 1.00 96.81 101 VAL A CA 1
ATOM 793 C C . VAL A 1 101 ? -7.889 1.255 4.543 1.00 96.81 101 VAL A C 1
ATOM 795 O O . VAL A 1 101 ? -7.103 1.571 3.656 1.00 96.81 101 VAL A O 1
ATOM 798 N N . SER A 1 102 ? -7.564 0.363 5.476 1.00 97.00 102 SER A N 1
ATOM 799 C CA . SER A 1 102 ? -6.283 -0.346 5.500 1.00 97.00 102 SER A CA 1
ATOM 800 C C . SER A 1 102 ? -6.099 -1.265 4.293 1.00 97.00 102 SER A C 1
ATOM 802 O O . SER A 1 102 ? -5.039 -1.223 3.672 1.00 97.00 102 SER A O 1
ATOM 804 N N . ILE A 1 103 ? -7.132 -2.025 3.907 1.00 97.31 103 ILE A N 1
ATOM 805 C CA . ILE A 1 103 ? -7.126 -2.837 2.679 1.00 97.31 103 ILE A CA 1
ATOM 806 C C . ILE A 1 103 ? -6.899 -1.940 1.460 1.00 97.31 103 ILE A C 1
ATOM 808 O O . ILE A 1 103 ? -6.026 -2.231 0.645 1.00 97.31 103 ILE A O 1
ATOM 812 N N . LEU A 1 104 ? -7.633 -0.825 1.360 1.00 97.38 104 LEU A N 1
ATOM 813 C CA . LEU A 1 104 ? -7.483 0.138 0.268 1.00 97.38 104 LEU A CA 1
ATOM 814 C C . LEU A 1 104 ? -6.035 0.616 0.139 1.00 97.38 104 LEU A C 1
ATOM 816 O O . LEU A 1 104 ? -5.497 0.614 -0.965 1.00 97.38 104 LEU A O 1
ATOM 820 N N . TRP A 1 105 ? -5.389 0.992 1.245 1.00 97.62 105 TRP A N 1
ATOM 821 C CA . TRP A 1 105 ? -4.011 1.481 1.203 1.00 97.62 105 TRP A CA 1
ATOM 822 C C . TRP A 1 105 ? -2.981 0.389 0.930 1.00 97.62 105 TRP A C 1
ATOM 824 O O . TRP A 1 105 ? -2.035 0.659 0.202 1.00 97.62 105 TRP A O 1
ATOM 834 N N . ILE A 1 106 ? -3.161 -0.837 1.433 1.00 97.25 106 ILE A N 1
ATOM 835 C CA . ILE A 1 106 ? -2.276 -1.967 1.093 1.00 97.25 106 ILE A CA 1
ATOM 836 C C . ILE A 1 106 ? -2.333 -2.256 -0.407 1.00 97.25 106 ILE A C 1
ATOM 838 O O . ILE A 1 106 ? -1.291 -2.352 -1.056 1.00 97.25 106 ILE A O 1
ATOM 842 N N . VAL A 1 107 ? -3.544 -2.348 -0.965 1.00 97.12 107 VAL A N 1
ATOM 843 C CA . VAL A 1 107 ? -3.740 -2.591 -2.399 1.00 97.12 107 VAL A CA 1
ATOM 844 C C . VAL A 1 107 ? -3.177 -1.429 -3.216 1.00 97.12 107 VAL A C 1
ATOM 846 O O . VAL A 1 107 ? -2.438 -1.663 -4.168 1.00 97.12 107 VAL A O 1
ATOM 849 N N . ALA A 1 108 ? -3.450 -0.181 -2.821 1.00 97.44 108 ALA A N 1
ATOM 850 C CA . ALA A 1 108 ? -2.913 0.995 -3.500 1.00 97.44 108 ALA A CA 1
ATOM 851 C C . ALA A 1 108 ? -1.377 1.029 -3.477 1.00 97.44 108 ALA A C 1
ATOM 853 O O . ALA A 1 108 ? -0.771 1.248 -4.520 1.00 97.44 108 ALA A O 1
ATOM 854 N N . SER A 1 109 ? -0.740 0.749 -2.336 1.00 97.81 109 SER A N 1
ATOM 855 C CA . SER A 1 109 ? 0.723 0.665 -2.229 1.00 97.81 109 SER A CA 1
ATOM 856 C C . SER A 1 109 ? 1.297 -0.429 -3.134 1.00 97.81 109 SER A C 1
ATOM 858 O O . SER A 1 109 ? 2.306 -0.201 -3.797 1.00 97.81 109 SER A O 1
ATOM 860 N N . GLY A 1 110 ? 0.640 -1.592 -3.221 1.00 96.44 110 GLY A N 1
ATOM 861 C CA . GLY A 1 110 ? 1.033 -2.668 -4.137 1.00 96.44 110 GLY A CA 1
ATOM 862 C C . GLY A 1 110 ? 0.930 -2.266 -5.611 1.00 96.44 110 GLY A C 1
ATOM 863 O O . GLY A 1 110 ? 1.877 -2.462 -6.371 1.00 96.44 110 GLY A O 1
ATOM 864 N N . VAL A 1 111 ? -0.183 -1.639 -6.007 1.00 96.31 111 VAL A N 1
ATOM 865 C CA . VAL A 1 111 ? -0.384 -1.135 -7.376 1.00 96.31 111 VAL A CA 1
ATOM 866 C C . VAL A 1 111 ? 0.647 -0.062 -7.720 1.00 96.31 111 VAL A C 1
ATOM 868 O O . VAL A 1 111 ? 1.256 -0.119 -8.783 1.00 96.31 111 VAL A O 1
ATOM 871 N N . ILE A 1 112 ? 0.888 0.894 -6.823 1.00 97.62 112 ILE A N 1
ATOM 872 C CA . ILE A 1 112 ? 1.852 1.978 -7.042 1.00 97.62 112 ILE A CA 1
ATOM 873 C C . ILE A 1 112 ? 3.285 1.440 -7.141 1.00 97.62 112 ILE A C 1
ATOM 875 O O . ILE A 1 112 ? 4.022 1.880 -8.020 1.00 97.62 112 ILE A O 1
ATOM 879 N N . ALA A 1 113 ? 3.665 0.456 -6.319 1.00 96.56 113 ALA A N 1
ATOM 880 C CA . ALA A 1 113 ? 4.953 -0.227 -6.448 1.00 96.56 113 ALA A CA 1
ATOM 881 C C . ALA A 1 113 ? 5.083 -0.972 -7.785 1.00 96.56 113 ALA A C 1
ATOM 883 O O . ALA A 1 113 ? 6.124 -0.908 -8.434 1.00 96.56 113 ALA A O 1
ATOM 884 N N . MET A 1 114 ? 4.024 -1.654 -8.231 1.00 93.25 114 MET A N 1
ATOM 885 C CA . MET A 1 114 ? 4.027 -2.331 -9.529 1.00 93.25 114 MET A CA 1
ATOM 886 C C . MET A 1 114 ? 4.204 -1.322 -10.669 1.00 93.25 114 MET A C 1
ATOM 888 O O . MET A 1 114 ? 5.086 -1.496 -11.506 1.00 93.25 114 MET A O 1
ATOM 892 N N . VAL A 1 115 ? 3.438 -0.227 -10.663 1.00 93.44 115 VAL A N 1
ATOM 893 C CA . VAL A 1 115 ? 3.555 0.850 -11.658 1.00 93.44 115 VAL A CA 1
ATOM 894 C C . VAL A 1 115 ? 4.949 1.484 -11.630 1.00 93.44 115 VAL A C 1
ATOM 896 O O . VAL A 1 115 ? 5.524 1.726 -12.688 1.00 93.44 115 VAL A O 1
ATOM 899 N N . SER A 1 116 ? 5.533 1.717 -10.451 1.00 95.12 116 SER A N 1
ATOM 900 C CA . SER A 1 116 ? 6.871 2.310 -10.343 1.00 95.12 116 SER A CA 1
ATOM 901 C C . SER A 1 116 ? 7.959 1.399 -10.919 1.00 95.12 116 SER A C 1
ATOM 903 O O . SER A 1 116 ? 8.846 1.871 -11.626 1.00 95.12 116 SER A O 1
ATOM 905 N N . ILE A 1 117 ? 7.863 0.087 -10.683 1.00 91.50 117 ILE A N 1
ATOM 906 C CA . ILE A 1 117 ? 8.762 -0.907 -11.286 1.00 91.50 117 ILE A CA 1
ATOM 907 C C . ILE A 1 117 ? 8.581 -0.937 -12.806 1.00 91.50 117 ILE A C 1
ATOM 909 O O . ILE A 1 117 ? 9.569 -0.985 -13.540 1.00 91.50 117 ILE A O 1
ATOM 913 N N . MET A 1 118 ? 7.336 -0.855 -13.287 1.00 88.38 118 MET A N 1
ATOM 914 C CA . MET A 1 118 ? 7.056 -0.814 -14.722 1.00 88.38 118 MET A CA 1
ATOM 915 C C . MET A 1 118 ? 7.711 0.394 -15.402 1.00 88.38 118 MET A C 1
ATOM 917 O O . MET A 1 118 ? 8.298 0.244 -16.468 1.00 88.38 118 MET A O 1
ATOM 921 N N . ILE A 1 119 ? 7.686 1.567 -14.763 1.00 90.38 119 ILE A N 1
ATOM 922 C CA . ILE A 1 119 ? 8.342 2.782 -15.277 1.00 90.38 119 ILE A CA 1
ATOM 923 C C . ILE A 1 119 ? 9.859 2.589 -15.454 1.00 90.38 119 ILE A C 1
ATOM 925 O O . ILE A 1 119 ? 10.439 3.128 -16.396 1.00 90.38 119 ILE A O 1
ATOM 929 N N . LEU A 1 120 ? 10.511 1.827 -14.570 1.00 86.25 120 LEU A N 1
ATOM 930 C CA . LEU A 1 120 ? 11.959 1.604 -14.622 1.00 86.25 120 LEU A CA 1
ATOM 931 C C . LEU A 1 120 ? 12.379 0.581 -15.680 1.00 86.25 120 LEU A C 1
ATOM 933 O O . LEU A 1 120 ? 13.385 0.781 -16.362 1.00 86.25 120 LEU A O 1
ATOM 937 N N . GLY A 1 121 ? 11.649 -0.531 -15.758 1.00 73.62 121 GLY A N 1
ATOM 938 C CA . GLY A 1 121 ? 12.116 -1.734 -16.445 1.00 73.62 121 GLY A CA 1
ATOM 939 C C . GLY A 1 121 ? 11.551 -1.966 -17.841 1.00 73.62 121 GLY A C 1
ATOM 940 O O . GLY A 1 121 ? 12.111 -2.785 -18.558 1.00 73.62 121 GLY A O 1
ATOM 941 N N . PHE A 1 122 ? 10.459 -1.301 -18.227 1.00 70.69 122 PHE A N 1
ATOM 942 C CA . PHE A 1 122 ? 9.708 -1.707 -19.416 1.00 70.69 122 PHE A CA 1
ATOM 943 C C . PHE A 1 122 ? 9.910 -0.776 -20.601 1.00 70.69 122 PHE A C 1
ATOM 945 O O . PHE A 1 122 ? 9.682 0.435 -20.525 1.00 70.69 122 PHE A O 1
ATOM 952 N N . GLU A 1 123 ? 10.245 -1.375 -21.739 1.00 69.31 123 GLU A N 1
ATOM 953 C CA . GLU A 1 123 ? 9.987 -0.779 -23.042 1.00 69.31 123 GLU A CA 1
ATOM 954 C C . GLU A 1 123 ? 8.563 -1.131 -23.507 1.00 69.31 123 GLU A C 1
ATOM 956 O O . GLU A 1 123 ? 7.938 -2.085 -23.037 1.00 69.31 123 GLU A O 1
ATOM 961 N N . MET A 1 124 ? 8.009 -0.358 -24.448 1.00 64.69 124 MET A N 1
ATOM 962 C CA . MET A 1 124 ? 6.664 -0.606 -25.005 1.00 64.69 124 MET A CA 1
ATOM 963 C C . MET A 1 124 ? 6.502 -2.034 -25.572 1.00 64.69 124 MET A C 1
ATOM 965 O O . MET A 1 124 ? 5.414 -2.611 -25.540 1.00 64.69 124 MET A O 1
ATOM 969 N N . SER A 1 125 ? 7.594 -2.633 -26.050 1.00 66.50 125 SER A N 1
ATOM 970 C CA . SER A 1 125 ? 7.670 -4.016 -26.535 1.00 66.50 125 SER A CA 1
ATOM 971 C C . SER A 1 125 ? 7.461 -5.062 -25.429 1.00 66.50 125 SER A C 1
ATOM 973 O O . SER A 1 125 ? 6.838 -6.099 -25.675 1.00 66.50 125 SER A O 1
ATOM 975 N N . ASP A 1 126 ? 7.906 -4.790 -24.202 1.00 74.75 126 ASP A N 1
ATOM 976 C CA . ASP A 1 126 ? 7.823 -5.724 -23.074 1.00 74.75 126 ASP A CA 1
ATOM 977 C C . ASP A 1 126 ? 6.407 -5.816 -22.496 1.00 74.75 126 ASP A C 1
ATOM 979 O O . ASP A 1 126 ? 5.970 -6.893 -22.086 1.00 74.75 126 ASP A O 1
ATOM 983 N N . PHE A 1 127 ? 5.636 -4.724 -22.553 1.00 70.31 127 PHE A N 1
ATOM 984 C CA . PHE A 1 127 ? 4.211 -4.735 -22.197 1.00 70.31 127 PHE A CA 1
ATOM 985 C C . PHE A 1 127 ? 3.419 -5.732 -23.043 1.00 70.31 127 PHE A C 1
ATOM 987 O O . PHE A 1 127 ? 2.613 -6.502 -22.520 1.00 70.31 127 PHE A O 1
ATOM 994 N N . THR A 1 128 ? 3.687 -5.750 -24.350 1.00 77.44 128 THR A N 1
ATOM 995 C CA . THR A 1 128 ? 3.017 -6.660 -25.286 1.00 77.44 128 THR A CA 1
ATOM 996 C C . THR A 1 128 ? 3.371 -8.114 -24.977 1.00 77.44 128 THR A C 1
ATOM 998 O O . THR A 1 128 ? 2.502 -8.980 -25.023 1.00 77.44 128 THR A O 1
ATOM 1001 N N . ARG A 1 129 ? 4.626 -8.387 -24.594 1.00 80.31 129 ARG A N 1
ATOM 1002 C CA . ARG A 1 129 ? 5.089 -9.731 -24.216 1.00 80.31 129 ARG A CA 1
ATOM 1003 C C . ARG A 1 129 ? 4.471 -10.225 -22.916 1.00 80.31 129 ARG A C 1
ATOM 1005 O O . ARG A 1 129 ? 4.056 -11.377 -22.858 1.00 80.31 129 ARG A O 1
ATOM 1012 N N . ILE A 1 130 ? 4.376 -9.372 -21.897 1.00 79.12 130 ILE A N 1
ATOM 1013 C CA . ILE A 1 130 ? 3.716 -9.730 -20.637 1.00 79.12 130 ILE A CA 1
ATOM 1014 C C . ILE A 1 130 ? 2.232 -9.977 -20.856 1.00 79.12 130 ILE A C 1
ATOM 1016 O O . ILE A 1 130 ? 1.703 -10.988 -20.398 1.00 79.12 130 ILE A O 1
ATOM 1020 N N . PHE A 1 131 ? 1.561 -9.075 -21.571 1.00 82.06 131 PHE A N 1
ATOM 1021 C CA . PHE A 1 131 ? 0.147 -9.246 -21.865 1.00 82.06 131 PHE A CA 1
ATOM 1022 C C . PHE A 1 131 ? -0.091 -10.537 -22.653 1.00 82.06 131 PHE A C 1
ATOM 1024 O O . PHE A 1 131 ? -0.941 -11.333 -22.263 1.00 82.06 131 PHE A O 1
ATOM 1031 N N . ALA A 1 132 ? 0.730 -10.800 -23.676 1.00 84.00 132 ALA A N 1
ATOM 1032 C CA . ALA A 1 132 ? 0.708 -12.060 -24.404 1.00 84.00 132 ALA A CA 1
ATOM 1033 C C . ALA A 1 132 ? 0.893 -13.246 -23.449 1.00 84.00 132 ALA A C 1
ATOM 1035 O O . ALA A 1 132 ? 0.019 -14.098 -23.397 1.00 84.00 132 ALA A O 1
ATOM 1036 N N . PHE A 1 133 ? 1.934 -13.256 -22.613 1.00 82.75 133 PHE A N 1
AT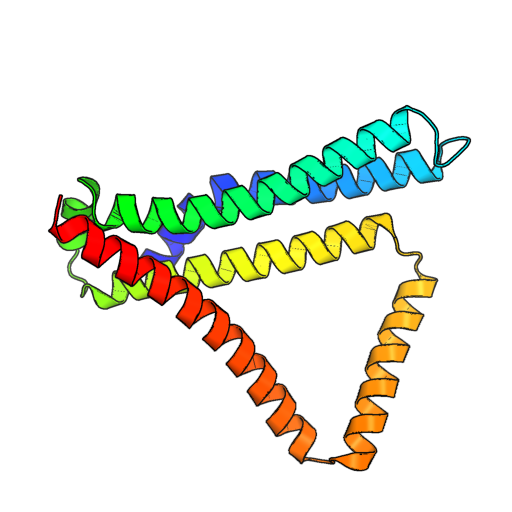OM 1037 C CA . PHE A 1 133 ? 2.190 -14.325 -21.643 1.00 82.75 133 PHE A CA 1
ATOM 1038 C C . PHE A 1 133 ? 0.984 -14.614 -20.737 1.00 82.75 133 PHE A C 1
ATOM 1040 O O . PHE A 1 133 ? 0.598 -15.773 -20.581 1.00 82.75 133 PHE A O 1
ATOM 1047 N N . PHE A 1 134 ? 0.344 -13.575 -20.192 1.00 83.81 134 PHE A N 1
ATOM 1048 C CA . PHE A 1 134 ? -0.866 -13.742 -19.386 1.00 83.81 134 PHE A CA 1
ATOM 1049 C C . PHE A 1 134 ? -2.038 -14.278 -20.207 1.00 83.81 134 PHE A C 1
ATOM 1051 O O . PHE A 1 134 ? -2.729 -15.181 -19.743 1.00 83.81 134 PHE A O 1
ATOM 1058 N N . THR A 1 135 ? -2.260 -13.769 -21.421 1.00 85.81 135 THR A N 1
ATOM 1059 C CA . THR A 1 135 ? -3.358 -14.244 -22.277 1.00 85.81 135 THR A CA 1
ATOM 1060 C C . THR A 1 135 ? -3.164 -15.689 -22.724 1.00 85.81 135 THR A C 1
ATOM 1062 O O . THR A 1 135 ? -4.092 -16.482 -22.592 1.00 85.81 135 THR A O 1
ATOM 1065 N N . THR A 1 136 ? -1.968 -16.069 -23.176 1.00 87.06 136 THR A N 1
ATOM 1066 C CA . THR A 1 136 ? -1.668 -17.437 -23.611 1.00 87.06 136 THR A CA 1
ATOM 1067 C C . THR A 1 136 ? -1.692 -18.396 -22.426 1.00 87.06 136 THR A C 1
ATOM 1069 O O . THR A 1 136 ? -2.254 -19.482 -22.527 1.00 87.06 136 THR A O 1
ATOM 1072 N N . GLY A 1 137 ? -1.152 -17.985 -21.273 1.00 83.25 137 GLY A N 1
ATOM 1073 C CA . GLY A 1 137 ? -1.231 -18.760 -20.035 1.00 83.25 137 GLY A CA 1
ATOM 1074 C C . GLY A 1 137 ? -2.678 -18.981 -19.592 1.00 83.25 137 GLY A C 1
ATOM 1075 O O . GLY A 1 137 ? -3.073 -20.111 -19.314 1.00 83.25 137 GLY A O 1
ATOM 1076 N N . TYR A 1 138 ? -3.500 -17.930 -19.609 1.00 83.88 138 TYR A N 1
ATOM 1077 C CA . TYR A 1 138 ? -4.922 -18.029 -19.279 1.00 83.88 138 TYR A CA 1
ATOM 1078 C C . TYR A 1 138 ? -5.673 -18.937 -20.259 1.00 83.88 138 TYR A C 1
ATOM 1080 O O . TYR A 1 138 ? -6.488 -19.750 -19.835 1.00 83.88 138 TYR A O 1
ATOM 1088 N N . GLN A 1 139 ? -5.367 -18.855 -21.556 1.00 84.44 139 GLN A N 1
ATOM 1089 C CA . GLN A 1 139 ? -5.943 -19.730 -22.581 1.00 84.44 139 GLN A CA 1
ATOM 1090 C C . GLN A 1 139 ? -5.544 -21.198 -22.394 1.00 84.44 139 GLN A C 1
ATOM 1092 O O . GLN A 1 139 ? -6.398 -22.070 -22.532 1.00 84.44 139 GLN A O 1
ATOM 1097 N N . HIS A 1 140 ? -4.289 -21.484 -22.037 1.00 85.00 140 H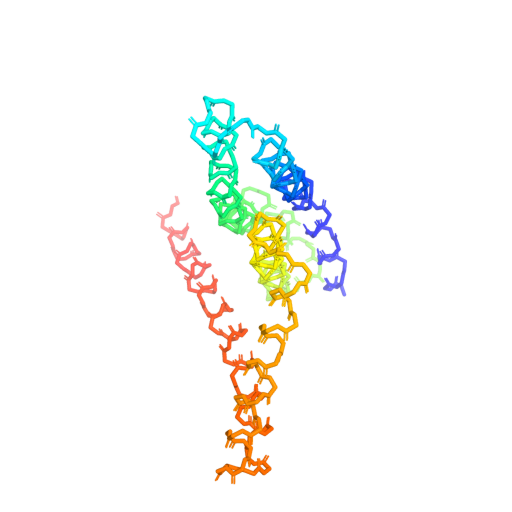IS A N 1
ATOM 1098 C CA . HIS A 1 140 ? -3.847 -22.848 -21.740 1.00 85.00 140 HIS A CA 1
ATOM 1099 C C . HIS A 1 140 ? -4.580 -23.436 -20.534 1.00 85.00 140 HIS A C 1
ATOM 1101 O O . HIS A 1 140 ? -5.078 -24.555 -20.602 1.00 85.00 140 HIS A O 1
ATOM 1107 N N . VAL A 1 141 ? -4.717 -22.667 -19.454 1.00 82.00 141 VAL A N 1
ATOM 1108 C CA . VAL A 1 141 ? -5.467 -23.113 -18.272 1.00 82.00 141 VAL A CA 1
ATOM 1109 C C . VAL A 1 141 ? -6.961 -23.252 -18.591 1.00 82.00 141 VAL A C 1
ATOM 1111 O O . VAL A 1 141 ? -7.616 -24.181 -18.121 1.00 82.00 141 VAL A O 1
ATOM 1114 N N . PHE A 1 142 ? -7.509 -22.372 -19.432 1.00 84.88 142 PHE A N 1
ATOM 1115 C CA . PHE A 1 142 ? -8.895 -22.463 -19.884 1.00 84.88 142 PHE A CA 1
ATOM 1116 C C . PHE A 1 142 ? -9.152 -23.721 -20.719 1.00 84.88 142 PHE A C 1
ATOM 1118 O O . PHE A 1 142 ? -10.215 -24.322 -20.587 1.00 84.88 142 PHE A O 1
ATOM 1125 N N . ALA A 1 143 ? -8.189 -24.150 -21.539 1.00 84.62 143 ALA A N 1
ATOM 1126 C CA . ALA A 1 143 ? -8.307 -25.372 -22.330 1.00 84.62 143 ALA A CA 1
ATOM 1127 C C . ALA A 1 143 ? -8.393 -26.638 -21.455 1.00 84.62 143 ALA A C 1
ATOM 1129 O O . ALA A 1 143 ? -9.118 -27.564 -21.806 1.00 84.62 143 ALA A O 1
ATOM 1130 N N . GLU A 1 144 ? -7.705 -26.654 -20.311 1.00 84.44 144 GLU A N 1
ATOM 1131 C CA . GLU A 1 144 ? -7.688 -27.789 -19.376 1.00 84.44 144 GLU A CA 1
ATOM 1132 C C . GLU A 1 144 ? -8.894 -27.791 -18.414 1.00 84.44 144 GLU A C 1
ATOM 1134 O O . GLU A 1 144 ? -9.444 -28.841 -18.089 1.00 84.44 144 GLU A O 1
ATOM 1139 N N . ILE A 1 145 ? -9.318 -26.611 -17.940 1.00 82.56 145 ILE A N 1
ATOM 1140 C CA . ILE A 1 145 ? -10.227 -26.470 -16.783 1.00 82.56 145 ILE A CA 1
ATOM 1141 C C . ILE A 1 145 ? -11.604 -25.874 -17.176 1.00 82.56 145 ILE A C 1
ATOM 1143 O O . ILE A 1 145 ? -12.582 -25.943 -16.420 1.00 82.56 145 ILE A O 1
ATOM 1147 N N . GLY A 1 146 ? -11.728 -25.312 -18.382 1.00 84.00 146 GLY A N 1
ATOM 1148 C CA . GLY A 1 146 ? -12.982 -24.808 -18.952 1.00 84.00 146 GLY A CA 1
ATOM 1149 C C . GLY A 1 146 ? -13.677 -23.740 -18.095 1.00 84.00 146 GLY A C 1
ATOM 1150 O O . GLY A 1 146 ? -13.041 -22.866 -17.508 1.00 84.00 146 GLY A O 1
ATOM 1151 N N . LEU A 1 147 ? -15.013 -23.818 -17.989 1.00 78.94 147 LEU A N 1
ATOM 1152 C CA . LEU A 1 147 ? -15.845 -22.868 -17.223 1.00 78.94 147 LEU A CA 1
ATOM 1153 C C . LEU A 1 147 ? -15.467 -22.769 -15.735 1.00 78.94 147 LEU A C 1
ATOM 1155 O O . LEU A 1 147 ? -15.716 -21.735 -15.111 1.00 78.94 147 LEU A O 1
ATOM 1159 N N . SER A 1 148 ? -14.846 -23.805 -15.162 1.00 85.50 148 SER A N 1
ATOM 1160 C CA . SER A 1 148 ? -14.420 -23.776 -13.759 1.00 85.50 148 SER A CA 1
ATOM 1161 C C . SER A 1 148 ? -13.233 -22.836 -13.504 1.00 85.50 148 SER A C 1
ATOM 1163 O O . SER A 1 148 ? -13.033 -22.412 -12.367 1.00 85.50 148 SER A O 1
ATOM 1165 N N . LEU A 1 149 ? -12.544 -22.369 -14.557 1.00 85.06 149 LEU A N 1
ATOM 1166 C CA . LEU A 1 149 ? -11.542 -21.306 -14.453 1.00 85.06 149 LEU A CA 1
ATOM 1167 C C . LEU A 1 149 ? -12.138 -19.982 -13.953 1.00 85.06 149 LEU A C 1
ATOM 1169 O O . LEU A 1 149 ? -11.491 -19.270 -13.188 1.00 85.06 149 LEU A O 1
ATOM 1173 N N . TYR A 1 150 ? -13.374 -19.649 -14.342 1.00 86.56 150 TYR A N 1
ATOM 1174 C CA . TYR A 1 150 ? -14.029 -18.429 -13.859 1.00 86.56 150 TYR A CA 1
ATOM 1175 C C . TYR A 1 150 ? -14.291 -18.502 -12.354 1.00 86.56 150 TYR A C 1
ATOM 1177 O O . TYR A 1 150 ? -14.009 -17.543 -11.635 1.00 86.56 150 TYR A O 1
ATOM 1185 N N . VAL A 1 151 ? -14.755 -19.658 -11.870 1.00 89.31 151 VAL A N 1
ATOM 1186 C CA . VAL A 1 151 ? -14.975 -19.905 -10.438 1.00 89.31 151 VAL A CA 1
ATOM 1187 C C . VAL A 1 151 ? -13.652 -19.837 -9.676 1.00 89.31 151 VAL A C 1
ATOM 1189 O O . VAL A 1 151 ? -13.567 -19.111 -8.690 1.00 89.31 151 VAL A O 1
ATOM 1192 N N . LEU A 1 152 ? -12.603 -20.492 -10.185 1.00 88.88 152 LEU A N 1
ATOM 1193 C CA . LEU A 1 152 ? -11.265 -20.447 -9.594 1.00 88.88 152 LEU A CA 1
ATOM 1194 C C . LEU A 1 152 ? -10.713 -19.015 -9.539 1.00 88.88 152 LEU A C 1
ATOM 1196 O O . LEU A 1 152 ? -10.177 -18.591 -8.520 1.00 88.88 152 LEU A O 1
ATOM 1200 N N . SER A 1 153 ? -10.865 -18.237 -10.615 1.00 89.56 153 SER A N 1
ATOM 1201 C CA . SER A 1 153 ? -10.393 -16.847 -10.649 1.00 89.56 153 SER A CA 1
ATOM 1202 C C . SER A 1 153 ? -11.101 -15.972 -9.611 1.00 89.56 153 SER A C 1
ATOM 1204 O O . SER A 1 153 ? -10.459 -15.162 -8.942 1.00 89.56 153 SER A O 1
ATOM 1206 N N . LEU A 1 154 ? -12.406 -16.181 -9.415 1.00 92.00 154 LEU A N 1
ATOM 1207 C CA . LEU A 1 154 ? -13.184 -15.504 -8.385 1.00 92.00 154 LEU A CA 1
ATOM 1208 C C . LEU A 1 154 ? -12.719 -15.926 -6.986 1.00 92.00 154 LEU A C 1
ATOM 1210 O O . LEU A 1 154 ? -12.532 -15.065 -6.127 1.00 92.00 154 LEU A O 1
ATOM 1214 N N . GLU A 1 155 ? -12.486 -17.221 -6.764 1.00 93.12 155 GLU A N 1
ATOM 1215 C CA . GLU A 1 155 ? -11.985 -17.751 -5.494 1.00 93.12 155 GLU A CA 1
ATOM 1216 C C . GLU A 1 155 ? -10.615 -17.168 -5.134 1.00 93.12 155 GLU A C 1
ATOM 1218 O O . GLU A 1 155 ? -10.426 -16.715 -4.009 1.00 93.12 155 GLU A O 1
ATOM 1223 N N . VAL A 1 156 ? -9.686 -17.085 -6.092 1.00 93.12 156 VAL A N 1
ATOM 1224 C CA . VAL A 1 156 ? -8.361 -16.476 -5.885 1.00 93.12 156 VAL A CA 1
ATOM 1225 C C . VAL A 1 156 ? -8.487 -15.003 -5.491 1.00 93.12 156 VAL A C 1
ATOM 1227 O O . VAL A 1 156 ? -7.820 -14.556 -4.556 1.00 93.12 156 VAL A O 1
ATOM 1230 N N . ILE A 1 157 ? -9.364 -14.245 -6.157 1.00 93.62 157 ILE A N 1
ATOM 1231 C CA . ILE A 1 157 ? -9.595 -12.830 -5.838 1.00 93.62 157 ILE A CA 1
ATOM 1232 C C . ILE A 1 157 ? -10.188 -12.685 -4.432 1.00 93.62 157 ILE A C 1
ATOM 1234 O O . ILE A 1 157 ? -9.693 -11.888 -3.632 1.00 93.62 157 ILE A O 1
ATOM 1238 N N . LEU A 1 158 ? -11.225 -13.459 -4.103 1.00 95.06 158 LEU A N 1
ATOM 1239 C CA . LEU A 1 158 ? -11.830 -13.427 -2.771 1.00 95.06 158 LEU A CA 1
ATOM 1240 C C . LEU A 1 158 ? -10.833 -13.855 -1.692 1.00 95.06 158 LEU A C 1
ATOM 1242 O O . LEU A 1 158 ? -10.720 -13.176 -0.673 1.00 95.06 158 LEU A O 1
ATOM 1246 N N . GLY A 1 159 ? -10.078 -14.926 -1.931 1.00 96.31 159 GLY A N 1
ATOM 1247 C CA . GLY A 1 159 ? -9.046 -15.431 -1.031 1.00 96.31 159 GLY A CA 1
ATOM 1248 C C . GLY A 1 159 ? -7.949 -14.401 -0.772 1.00 96.31 159 GLY A C 1
ATOM 1249 O O . GLY A 1 159 ? -7.532 -14.227 0.372 1.00 96.31 159 GLY A O 1
ATOM 1250 N N . PHE A 1 160 ? -7.543 -13.645 -1.795 1.00 94.69 160 PHE A N 1
ATOM 1251 C CA . PHE A 1 160 ? -6.591 -12.545 -1.650 1.00 94.69 160 PHE A CA 1
ATOM 1252 C C . PHE A 1 160 ? -7.109 -11.454 -0.700 1.00 94.69 160 PHE A C 1
ATOM 1254 O O . PHE A 1 160 ? -6.435 -11.108 0.273 1.00 94.69 160 PHE A O 1
ATOM 1261 N N . PHE A 1 161 ? -8.325 -10.942 -0.925 1.00 95.38 161 PHE A N 1
ATOM 1262 C CA . PHE A 1 161 ? -8.909 -9.914 -0.054 1.00 95.38 161 PHE A CA 1
ATOM 1263 C C . PHE A 1 161 ? -9.181 -10.428 1.363 1.00 95.38 161 PHE A C 1
ATOM 1265 O O . PHE A 1 161 ? -8.944 -9.706 2.335 1.00 95.38 161 PHE A O 1
ATOM 1272 N N . LEU A 1 162 ? -9.644 -11.674 1.490 1.00 96.81 162 LEU A N 1
ATOM 1273 C CA . LEU A 1 162 ? -9.907 -12.311 2.776 1.00 96.81 162 LEU A CA 1
ATOM 1274 C C . LEU A 1 162 ? -8.614 -12.497 3.579 1.00 96.81 162 LEU A C 1
ATOM 1276 O O . LEU A 1 162 ? -8.591 -12.195 4.767 1.00 96.81 162 LEU A O 1
ATOM 1280 N N . SER A 1 163 ? -7.524 -12.906 2.925 1.00 96.81 163 SER A N 1
ATOM 1281 C CA . SER A 1 163 ? -6.203 -13.050 3.545 1.00 96.81 163 SER A CA 1
ATOM 1282 C C . SER A 1 163 ? -5.702 -11.725 4.129 1.00 96.81 163 SER A C 1
ATOM 1284 O O . SER A 1 163 ? -5.333 -11.663 5.306 1.00 96.81 163 SER A O 1
ATOM 1286 N N . ILE A 1 164 ? -5.787 -10.634 3.356 1.00 96.56 164 ILE A N 1
ATOM 1287 C CA . ILE A 1 164 ? -5.426 -9.292 3.839 1.00 96.56 164 ILE A CA 1
ATOM 1288 C C . ILE A 1 164 ? -6.309 -8.898 5.029 1.00 96.56 164 ILE A C 1
ATOM 1290 O O . ILE A 1 164 ? -5.802 -8.422 6.047 1.00 96.56 164 ILE A O 1
ATOM 1294 N N . ALA A 1 165 ? -7.624 -9.107 4.920 1.00 97.00 165 ALA A N 1
ATOM 1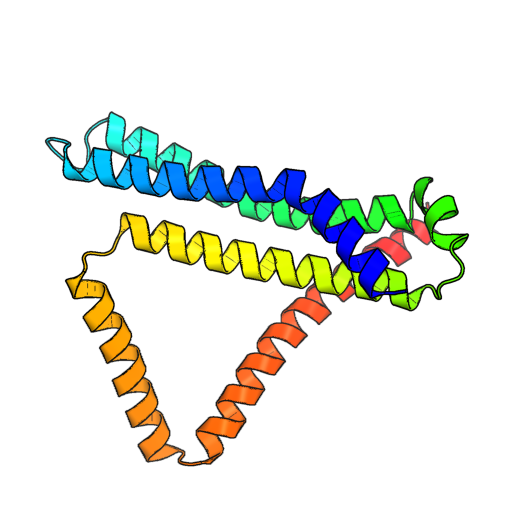295 C CA . ALA A 1 165 ? -8.563 -8.756 5.976 1.00 97.00 165 ALA A CA 1
ATOM 1296 C C . ALA A 1 165 ? -8.271 -9.514 7.281 1.00 97.00 165 ALA A C 1
ATOM 1298 O O . ALA A 1 165 ? -8.184 -8.895 8.343 1.00 97.00 165 ALA A O 1
ATOM 1299 N N . CYS A 1 166 ? -8.063 -10.831 7.203 1.00 97.38 166 CYS A N 1
ATOM 1300 C CA . CYS A 1 166 ? -7.689 -11.665 8.341 1.00 97.38 166 CYS A CA 1
ATOM 1301 C C . CYS A 1 166 ? -6.372 -11.205 8.973 1.00 97.38 166 CYS A C 1
ATOM 1303 O O . CYS A 1 166 ? -6.316 -11.043 10.191 1.00 97.38 166 CYS A O 1
ATOM 1305 N N . GLY A 1 167 ? -5.341 -10.927 8.168 1.00 96.81 167 GLY A N 1
ATOM 1306 C CA . GLY A 1 167 ? -4.055 -10.436 8.667 1.00 96.81 167 GLY A CA 1
ATOM 1307 C C . GLY A 1 167 ? -4.191 -9.140 9.472 1.00 96.81 167 GLY A C 1
ATOM 1308 O O . GLY A 1 167 ? -3.683 -9.044 10.588 1.00 96.81 167 GLY A O 1
ATOM 1309 N N . ILE A 1 168 ? -4.945 -8.164 8.956 1.00 96.75 168 ILE A N 1
ATOM 1310 C CA . ILE A 1 168 ? -5.201 -6.897 9.661 1.00 96.75 168 ILE A CA 1
ATOM 1311 C C . ILE A 1 168 ? -6.000 -7.135 10.949 1.00 96.75 168 ILE A C 1
ATOM 1313 O O . ILE A 1 168 ? -5.663 -6.579 11.994 1.00 96.75 168 ILE A O 1
ATOM 1317 N N . LEU A 1 169 ? -7.045 -7.966 10.898 1.00 96.94 169 LEU A N 1
ATOM 1318 C CA . LEU A 1 169 ? -7.897 -8.247 12.055 1.00 96.94 169 LEU A CA 1
ATOM 1319 C C . LEU A 1 169 ? -7.142 -8.955 13.184 1.00 96.94 169 LEU A C 1
ATOM 1321 O O . LEU A 1 169 ? -7.379 -8.635 14.345 1.00 96.94 169 LEU A O 1
ATOM 1325 N N . ILE A 1 170 ? -6.203 -9.854 12.870 1.00 97.25 170 ILE A N 1
ATOM 1326 C CA . ILE A 1 170 ? -5.329 -10.488 13.871 1.00 97.25 170 ILE A CA 1
ATOM 1327 C C . ILE A 1 170 ? -4.474 -9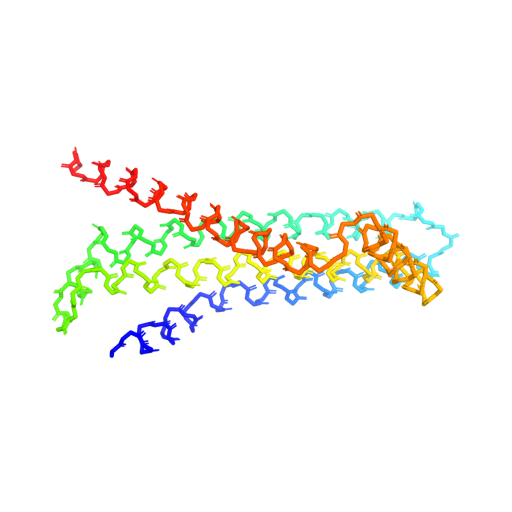.434 14.581 1.00 97.25 170 ILE A C 1
ATOM 1329 O O . ILE A 1 170 ? -4.358 -9.451 15.809 1.00 97.25 170 ILE A O 1
ATOM 1333 N N . ILE A 1 171 ? -3.915 -8.481 13.830 1.00 96.06 171 ILE A N 1
ATOM 1334 C CA . ILE A 1 171 ? -3.123 -7.386 14.402 1.00 96.06 171 ILE A CA 1
ATOM 1335 C C . ILE A 1 171 ? -4.002 -6.499 15.298 1.00 96.06 171 ILE A C 1
ATOM 1337 O O . ILE A 1 171 ? -3.614 -6.160 16.416 1.00 96.06 171 ILE A O 1
ATOM 1341 N N . TYR A 1 172 ? -5.210 -6.162 14.846 1.00 95.75 172 TYR A N 1
ATOM 1342 C CA . TYR A 1 172 ? -6.171 -5.374 15.622 1.00 95.75 172 TYR A CA 1
ATOM 1343 C C . TYR A 1 172 ? -6.602 -6.080 16.909 1.00 95.75 172 TYR A C 1
ATOM 1345 O O . TYR A 1 172 ? -6.614 -5.457 17.971 1.00 95.75 172 TYR A O 1
ATOM 1353 N N . ALA A 1 173 ? -6.902 -7.378 16.833 1.00 95.56 173 ALA A N 1
ATOM 1354 C CA . ALA A 1 173 ? -7.246 -8.194 17.992 1.00 95.56 173 ALA A CA 1
ATOM 1355 C C . ALA A 1 173 ? -6.087 -8.250 18.997 1.00 95.56 173 ALA A C 1
ATOM 1357 O O . ALA A 1 173 ? -6.298 -8.024 20.185 1.00 95.56 173 ALA A O 1
ATOM 1358 N N . SER A 1 174 ? -4.859 -8.456 18.515 1.00 95.31 174 SER A N 1
ATOM 1359 C CA . SER A 1 174 ? -3.653 -8.465 19.353 1.00 95.31 174 SER A CA 1
ATOM 1360 C C . SER A 1 174 ? -3.452 -7.133 20.085 1.00 95.31 174 SER A C 1
ATOM 1362 O O . SER A 1 174 ? -3.189 -7.128 21.285 1.00 95.31 174 SER A O 1
ATOM 1364 N N . MET A 1 175 ? -3.637 -5.999 19.395 1.00 94.62 175 MET A N 1
ATOM 1365 C CA . MET A 1 175 ? -3.557 -4.670 20.016 1.00 94.62 175 MET A CA 1
ATOM 1366 C C . MET A 1 175 ? -4.657 -4.443 21.058 1.00 94.62 175 MET A C 1
ATOM 1368 O O . MET A 1 175 ? -4.377 -3.913 22.129 1.00 94.62 175 MET A O 1
ATOM 1372 N N . ALA A 1 176 ? -5.896 -4.847 20.763 1.00 93.25 176 ALA A N 1
ATOM 1373 C CA . ALA A 1 176 ? -7.017 -4.685 21.685 1.00 93.25 176 ALA A CA 1
ATOM 1374 C C . ALA A 1 176 ? -6.840 -5.522 22.962 1.00 93.25 176 ALA A C 1
ATOM 1376 O O . ALA A 1 176 ? -7.082 -5.016 24.054 1.00 93.25 176 ALA A O 1
ATOM 1377 N N . ILE A 1 177 ? -6.374 -6.770 22.833 1.00 94.88 177 ILE A N 1
ATOM 1378 C CA . ILE A 1 177 ? -6.064 -7.639 23.977 1.00 94.88 177 ILE A CA 1
ATOM 1379 C C . ILE A 1 177 ? -4.924 -7.038 24.802 1.00 94.88 177 ILE A C 1
ATOM 1381 O O . ILE A 1 177 ? -5.051 -6.921 26.015 1.00 94.88 177 ILE A O 1
ATOM 1385 N N . GLY A 1 178 ? -3.832 -6.611 24.160 1.00 92.94 178 GLY A N 1
ATOM 1386 C CA . GLY A 1 178 ? -2.697 -6.005 24.862 1.00 92.94 178 GLY A CA 1
ATOM 1387 C C . GLY A 1 178 ? -3.074 -4.734 25.627 1.00 92.94 178 GLY A C 1
ATOM 1388 O O . GLY A 1 178 ? -2.608 -4.528 26.742 1.00 92.94 178 GLY A O 1
ATOM 1389 N N . HIS A 1 179 ? -3.964 -3.913 25.065 1.00 90.69 179 HIS A N 1
ATOM 1390 C CA . HIS A 1 179 ? -4.421 -2.681 25.701 1.00 90.69 179 HIS A CA 1
ATOM 1391 C C . HIS A 1 179 ? -5.245 -2.912 26.980 1.00 90.69 179 HIS A C 1
ATOM 1393 O O . HIS A 1 179 ? -5.217 -2.063 27.858 1.00 90.69 179 HIS A O 1
ATOM 1399 N N . GLN A 1 180 ? -5.930 -4.053 27.134 1.00 89.12 180 GLN A N 1
ATOM 1400 C CA . GLN A 1 180 ? -6.692 -4.351 28.360 1.00 89.12 180 GLN A CA 1
ATOM 1401 C C . GLN A 1 180 ? -5.815 -4.525 29.607 1.00 89.12 180 GLN A C 1
ATOM 1403 O O . GLN A 1 180 ? -6.315 -4.404 30.722 1.00 89.12 180 GLN A O 1
ATOM 1408 N N . PHE A 1 181 ? -4.533 -4.843 29.427 1.00 89.50 181 PHE A N 1
ATOM 1409 C CA . PHE A 1 181 ? -3.587 -5.076 30.521 1.00 89.50 181 PHE A CA 1
ATOM 1410 C C . PHE A 1 181 ? -2.734 -3.848 30.863 1.00 89.50 181 PHE A C 1
ATOM 1412 O O . PHE A 1 181 ? -1.812 -3.964 31.670 1.00 89.50 181 PHE A O 1
ATOM 1419 N N . ASN A 1 182 ? -3.007 -2.706 30.230 1.00 75.69 182 ASN A N 1
ATOM 1420 C CA . ASN A 1 182 ? -2.244 -1.469 30.362 1.00 75.69 182 ASN A CA 1
ATOM 1421 C C . ASN A 1 182 ? -3.064 -0.401 31.084 1.00 75.69 182 ASN A C 1
ATOM 1423 O O . ASN A 1 182 ? -2.482 0.283 31.951 1.00 75.69 182 ASN A O 1
#

Radius of gyration: 21.14 Å; chains: 1; bounding box: 52×41×57 Å

Sequence (182 aa):
MLGRLLKYEVKATSRVLLPLFIALLLFAAITRVITALGPSAESIPAVISMIIYGLIMVAMFITTFITILYRFFKNLLADEGYLMHTLPVPAWQHILSKLLVSILWIVASGVIAMVSIMILGFEMSDFTRIFAFFTTGYQHVFAEIGLSLYVLSLEVILGFFLSIACGILIIYASMAIGHQFN

Foldseek 3Di:
DLVVLLVVLLVVLCVPQVVLLVVLLVLLLVLQVCCVPPPHCPPPVNVVSVVVSVVSLVVNVVSLVVSLLCCLCPCCQHPVNVVVVPPPDDPVSNVVSSLVSSLVSVVVSVVSVVVSVCSNDDDPVVVVVVVVVVVVVLVVVCVVQPPCSVVVVVVVVVVVSVVSSVVSVVSSVVSVVVSVVD

pLDDT: mean 90.46, std 7.27, range [64.69, 97.81]